Protein AF-A0A168T0L3-F1 (afdb_monomer_lite)

Foldseek 3Di:
DVVVVVVVVVVVVVVVVVVVPPDPDFAKFKFFDDPDDDGQAAADDPDYAAADADPQQFQAVQAPPPPGHGDGHHLQAQAKAEADPHCVQAQTKMWIAGPVHRVDIGIHGYRHHDPPGDHSHHMYGRNNNRVD

Sequence (132 aa):
MKSILSILLALAVTLMAVLVHADEKNSGIATMMKFESSDLTLNKRAQRGTWYSGADLKNAACYDRNGLPPYSATIHSMIGAMAMRKFENCYKCMKITNNKNKKLTVVVKIVDKCAGCKVGKAIDLTPAAFKN

pLDDT: mean 76.97, std 19.19, range [37.12, 96.5]

Secondary structure (DSSP, 8-state):
-HHHHHHHHHHHHHHHHHHT-------EEEEE--SS--------STTS-EE--GGGGSS-TTSSSTTPPP----TT--EEEE--SSSTTTT-EEEEEESS-TT-EEEEEEEEE-TTSPTTT-EEE-HHHHT-

InterPro domains:
  IPR001153 Barwin domain [PF00967] (80-130)
  IPR036908 RlpA-like domain superfamily [G3DSA:2.40.40.10] (46-132)
  IPR036908 RlpA-like domain superfamily [SSF50685] (48-131)

Radius of gyration: 21.51 Å; chains: 1; bounding box: 32×26×82 Å

Structure (mmCIF, N/CA/C/O backbone):
data_AF-A0A168T0L3-F1
#
_entry.id   AF-A0A168T0L3-F1
#
loop_
_atom_site.group_PDB
_atom_site.id
_atom_site.type_symbol
_atom_site.label_atom_id
_atom_site.label_alt_id
_atom_site.label_comp_id
_atom_site.label_asym_id
_atom_site.label_entity_id
_atom_site.label_seq_id
_atom_site.pdbx_PDB_ins_code
_atom_site.Cartn_x
_atom_site.Cartn_y
_atom_site.Cartn_z
_atom_site.occupancy
_atom_site.B_iso_or_equiv
_atom_site.auth_seq_id
_atom_site.auth_comp_id
_atom_site.auth_asym_id
_atom_site.auth_atom_id
_atom_site.pdbx_PDB_model_num
ATOM 1 N N . MET A 1 1 ? -15.612 -11.094 62.911 1.00 60.25 1 MET A N 1
ATOM 2 C CA . MET A 1 1 ? -15.363 -12.119 61.865 1.00 60.25 1 MET A CA 1
ATOM 3 C C . MET A 1 1 ? -16.213 -11.932 60.606 1.00 60.25 1 MET A C 1
ATOM 5 O O . MET A 1 1 ? -15.623 -11.821 59.544 1.00 60.25 1 MET A O 1
ATOM 9 N N . LYS A 1 2 ? -17.553 -11.827 60.685 1.00 58.31 2 LYS A N 1
ATOM 10 C CA . LYS A 1 2 ? -18.424 -11.662 59.495 1.00 58.31 2 LYS A CA 1
ATOM 11 C C . LYS A 1 2 ? -18.101 -10.422 58.638 1.00 58.31 2 LYS A C 1
ATOM 13 O O . LYS A 1 2 ? -18.065 -10.526 57.423 1.00 58.31 2 LYS A O 1
ATOM 18 N N . SER A 1 3 ? -17.782 -9.289 59.271 1.00 64.19 3 SER A N 1
ATOM 19 C CA . SER A 1 3 ? -17.468 -8.030 58.566 1.00 64.19 3 SER A CA 1
ATOM 20 C C . SER A 1 3 ? -16.169 -8.092 57.739 1.00 64.19 3 SER A C 1
ATOM 22 O O . SER A 1 3 ? -16.108 -7.570 56.632 1.00 64.19 3 SER A O 1
ATOM 24 N N . ILE A 1 4 ? -15.150 -8.811 58.226 1.00 73.06 4 ILE A N 1
ATOM 25 C CA . ILE A 1 4 ? -13.857 -8.958 57.531 1.00 73.06 4 ILE A CA 1
ATOM 26 C C . ILE A 1 4 ? -14.016 -9.825 56.274 1.00 73.06 4 ILE A C 1
ATOM 28 O O . ILE A 1 4 ? -13.445 -9.514 55.232 1.00 73.06 4 ILE A O 1
ATOM 32 N N . LEU A 1 5 ? -14.846 -10.872 56.348 1.00 73.25 5 LEU A N 1
ATOM 33 C CA . LEU A 1 5 ? -15.143 -11.738 55.207 1.00 73.25 5 LEU A CA 1
ATOM 34 C C . LEU A 1 5 ? -15.880 -10.975 54.096 1.00 73.25 5 LEU A C 1
ATOM 36 O O . LEU A 1 5 ? -15.541 -11.133 52.929 1.00 73.25 5 LEU A O 1
ATOM 40 N N . SER A 1 6 ? -16.825 -10.099 54.455 1.00 72.06 6 SER A N 1
ATOM 41 C CA . SER A 1 6 ? -17.547 -9.258 53.491 1.00 72.06 6 SER A CA 1
ATOM 42 C C . SER A 1 6 ? -16.635 -8.251 52.784 1.00 72.06 6 SER A C 1
ATOM 44 O O . SER A 1 6 ? -16.770 -8.045 51.581 1.00 72.06 6 SER A O 1
ATOM 46 N N . ILE A 1 7 ? -15.683 -7.653 53.511 1.00 75.69 7 ILE A N 1
ATOM 47 C CA . ILE A 1 7 ? -14.709 -6.706 52.944 1.00 75.69 7 ILE A CA 1
ATOM 48 C C . ILE A 1 7 ? -13.761 -7.421 51.974 1.00 75.69 7 ILE A C 1
ATOM 50 O O . ILE A 1 7 ? -13.522 -6.922 50.876 1.00 75.69 7 ILE A O 1
ATOM 54 N N . LEU A 1 8 ? -13.272 -8.611 52.336 1.00 74.50 8 LEU A N 1
ATOM 55 C CA . LEU A 1 8 ? -12.423 -9.425 51.459 1.00 74.50 8 LEU A CA 1
ATOM 56 C C . LEU A 1 8 ? -13.166 -9.876 50.195 1.00 74.50 8 LEU A C 1
ATOM 58 O O . LEU A 1 8 ? -12.590 -9.856 49.110 1.00 74.50 8 LEU A O 1
AT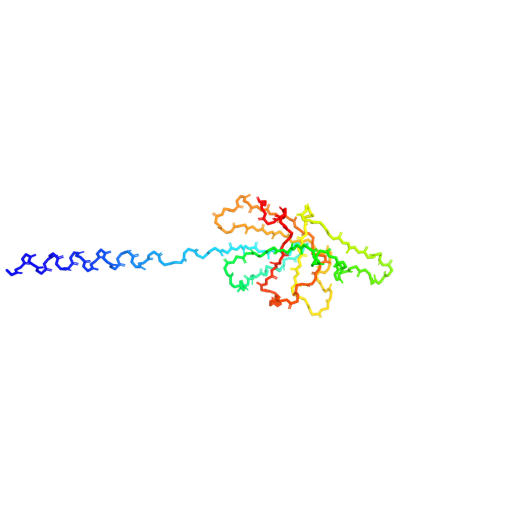OM 62 N N . LEU A 1 9 ? -14.452 -10.223 50.314 1.00 74.62 9 LEU A N 1
ATOM 63 C CA . LEU A 1 9 ? -15.282 -10.600 49.170 1.00 74.62 9 LEU A CA 1
ATOM 64 C C . LEU A 1 9 ? -15.509 -9.413 48.222 1.00 74.62 9 LEU A C 1
ATOM 66 O O . LEU A 1 9 ? -15.390 -9.565 47.009 1.00 74.62 9 LEU A O 1
ATOM 70 N N . ALA A 1 10 ? -15.777 -8.221 48.765 1.00 72.81 10 ALA A N 1
ATOM 71 C CA . ALA A 1 10 ? -15.942 -7.004 47.973 1.00 72.81 10 ALA A CA 1
ATOM 72 C C . ALA A 1 10 ? -14.649 -6.612 47.235 1.00 72.81 10 ALA A C 1
ATOM 74 O O . ALA A 1 10 ? -14.702 -6.276 46.054 1.00 72.81 10 ALA A O 1
ATOM 75 N N . LEU A 1 11 ? -13.490 -6.717 47.897 1.00 74.12 11 LEU A N 1
ATOM 76 C CA . LEU A 1 11 ? -12.171 -6.494 47.288 1.00 74.12 11 LEU A CA 1
ATOM 77 C C . LEU A 1 11 ? -11.852 -7.514 46.187 1.00 74.12 11 LEU A C 1
ATOM 79 O O . LEU A 1 11 ? -11.302 -7.147 45.153 1.00 74.12 11 LEU A O 1
ATOM 83 N N . ALA A 1 12 ? -12.222 -8.783 46.371 1.00 70.00 12 ALA A N 1
ATOM 84 C CA . ALA A 1 12 ? -12.034 -9.807 45.347 1.00 70.00 12 ALA A CA 1
ATOM 85 C C . ALA A 1 12 ? -12.913 -9.554 44.109 1.00 70.00 12 ALA A C 1
ATOM 87 O O . ALA A 1 12 ? -12.444 -9.694 42.980 1.00 70.00 12 ALA A O 1
ATOM 88 N N . VAL A 1 13 ? -14.168 -9.131 44.300 1.00 68.00 13 VAL A N 1
ATOM 89 C CA . VAL A 1 13 ? -15.093 -8.817 43.197 1.00 68.00 13 VAL A CA 1
ATOM 90 C C . VAL A 1 13 ? -14.629 -7.592 42.406 1.00 68.00 13 VAL A C 1
ATOM 92 O O . VAL A 1 13 ? -14.664 -7.617 41.175 1.00 68.00 13 VAL A O 1
ATOM 95 N N . THR A 1 14 ? -14.145 -6.538 43.071 1.00 62.12 14 THR A N 1
ATOM 96 C CA . THR A 1 14 ? -13.623 -5.352 42.373 1.00 62.12 14 THR A CA 1
ATOM 97 C C . THR A 1 14 ? -12.326 -5.653 41.626 1.00 62.12 14 THR A C 1
ATOM 99 O O . THR A 1 14 ? -12.182 -5.226 40.481 1.00 62.12 14 THR A O 1
ATOM 102 N N . LEU A 1 15 ? -11.420 -6.452 42.201 1.00 61.66 15 LEU A N 1
ATOM 103 C CA . LEU A 1 15 ? -10.185 -6.869 41.531 1.00 61.66 15 LEU A CA 1
ATOM 104 C C . LEU A 1 15 ? -10.473 -7.702 40.268 1.00 61.66 15 LEU A C 1
ATOM 106 O O . LEU A 1 15 ? -9.850 -7.490 39.229 1.00 61.66 15 LEU A O 1
ATOM 110 N N . MET A 1 16 ? -11.472 -8.590 40.324 1.00 58.12 16 MET A N 1
ATOM 111 C CA . MET A 1 16 ? -11.929 -9.359 39.161 1.00 58.12 16 MET A CA 1
ATOM 112 C C . MET A 1 16 ? -12.597 -8.466 38.104 1.00 58.12 16 MET A C 1
ATOM 114 O O . MET A 1 16 ? -12.343 -8.646 36.917 1.00 58.12 16 MET A O 1
ATOM 118 N N . ALA A 1 17 ? -13.386 -7.461 38.497 1.00 57.28 17 ALA A N 1
ATOM 119 C CA . ALA A 1 17 ? -14.012 -6.527 37.553 1.00 57.28 17 ALA A CA 1
ATOM 120 C C . ALA A 1 17 ? -12.989 -5.657 36.790 1.00 57.28 17 ALA A C 1
ATOM 122 O O . ALA A 1 17 ? -13.197 -5.332 35.618 1.00 57.28 17 ALA A O 1
ATOM 123 N N . VAL A 1 18 ? -11.854 -5.315 37.413 1.00 55.12 18 VAL A N 1
ATOM 124 C CA . VAL A 1 18 ? -10.761 -4.587 36.743 1.00 55.12 18 VAL A CA 1
ATOM 125 C C . VAL A 1 18 ? -10.046 -5.474 35.713 1.00 55.12 18 VAL A C 1
ATOM 127 O O . VAL A 1 18 ? -9.678 -4.987 34.645 1.00 55.12 18 VAL A O 1
ATOM 130 N N . LEU A 1 19 ? -9.924 -6.783 35.963 1.00 51.59 19 LEU A N 1
ATOM 131 C CA . LEU A 1 19 ? -9.282 -7.730 35.037 1.00 51.59 19 LEU A CA 1
ATOM 132 C C . LEU A 1 19 ? -10.127 -8.068 33.793 1.00 51.59 19 LEU A C 1
ATOM 134 O O . LEU A 1 19 ? -9.568 -8.498 32.786 1.00 51.59 19 LEU A O 1
ATOM 138 N N . VAL A 1 20 ? -11.449 -7.853 33.821 1.00 50.56 20 VAL A N 1
ATOM 139 C CA . VAL A 1 20 ? -12.345 -8.141 32.677 1.00 50.56 20 VAL A CA 1
ATOM 140 C C . VAL A 1 20 ? -12.288 -7.062 31.580 1.00 50.56 20 VAL A C 1
ATOM 142 O O . VAL A 1 20 ? -12.779 -7.286 30.477 1.00 50.56 20 VAL A O 1
ATOM 145 N N . HIS A 1 21 ? -11.593 -5.938 31.781 1.00 47.09 21 HIS A N 1
ATOM 146 C CA . HIS A 1 21 ? -11.359 -4.943 30.718 1.00 47.09 21 HIS A CA 1
ATOM 147 C C . HIS A 1 21 ? -10.215 -5.344 29.763 1.00 47.09 21 HIS A C 1
ATOM 149 O O . HIS A 1 21 ? -9.403 -4.521 29.335 1.00 47.09 21 HIS A O 1
ATOM 155 N N . ALA A 1 22 ? -10.139 -6.633 29.430 1.00 46.91 22 ALA A N 1
ATOM 156 C CA . ALA A 1 22 ? -9.135 -7.201 28.551 1.00 46.91 22 ALA A CA 1
ATOM 157 C C . ALA A 1 22 ? -9.527 -7.061 27.068 1.00 46.91 22 ALA A C 1
ATOM 159 O O . ALA A 1 22 ? -10.519 -7.613 26.600 1.00 46.91 22 ALA A O 1
ATOM 160 N N . ASP A 1 23 ? -8.649 -6.369 26.342 1.00 46.81 23 ASP A N 1
ATOM 161 C CA . ASP A 1 23 ? -8.440 -6.397 24.890 1.00 46.81 23 ASP A CA 1
ATOM 162 C C . ASP A 1 23 ? -9.612 -5.931 24.011 1.00 46.81 23 ASP A C 1
ATOM 164 O O . ASP A 1 23 ? -10.252 -6.686 23.274 1.00 46.81 23 ASP A O 1
ATOM 168 N N . GLU A 1 24 ? -9.815 -4.615 23.993 1.00 43.44 24 GLU A N 1
ATOM 169 C CA . GLU A 1 24 ? -10.531 -3.949 22.910 1.00 43.44 24 GLU A CA 1
ATOM 170 C C . GLU A 1 24 ? -9.723 -4.117 21.600 1.00 43.44 24 GLU A C 1
ATOM 172 O O . GLU A 1 24 ? -8.835 -3.325 21.264 1.00 43.44 24 GLU A O 1
ATOM 177 N N . LYS A 1 25 ? -9.988 -5.208 20.868 1.00 45.84 25 LYS A N 1
ATOM 178 C CA . LYS A 1 25 ? -9.284 -5.593 19.635 1.00 45.84 25 LYS A CA 1
ATOM 179 C C . LYS A 1 25 ? -9.361 -4.496 18.569 1.00 45.84 25 LYS A C 1
ATOM 181 O O . LYS A 1 25 ? -10.249 -4.487 17.716 1.00 45.84 25 LYS A O 1
ATOM 186 N N . ASN A 1 26 ? -8.345 -3.632 18.551 1.00 45.66 26 ASN A N 1
ATOM 187 C CA . ASN A 1 26 ? -8.036 -2.698 17.468 1.00 45.66 26 ASN A CA 1
ATOM 188 C C . ASN A 1 26 ? -7.879 -3.478 16.151 1.00 45.66 26 ASN A C 1
ATOM 190 O O . ASN A 1 26 ? -6.816 -4.041 15.871 1.00 45.66 26 ASN A O 1
ATOM 194 N N . SER A 1 27 ? -8.949 -3.561 15.368 1.00 47.78 27 SER A N 1
ATOM 195 C CA . SER A 1 27 ? -9.016 -4.266 14.087 1.00 47.78 27 SER A CA 1
ATOM 196 C C . SER A 1 27 ? -9.690 -3.362 13.045 1.00 47.78 27 SER A C 1
ATOM 198 O O . SER A 1 27 ? -10.273 -2.339 13.393 1.00 47.78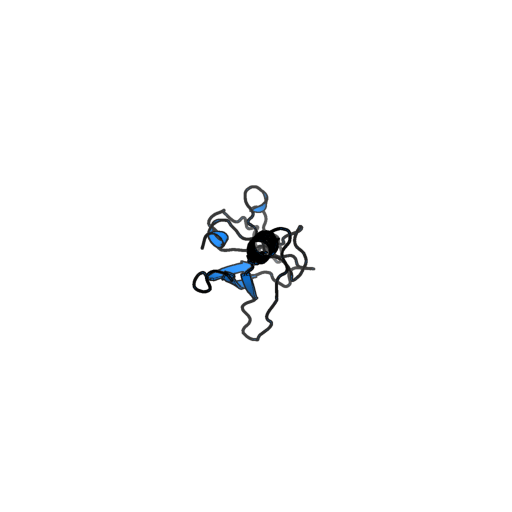 27 SER A O 1
ATOM 200 N N . GLY A 1 28 ? -9.578 -3.690 11.761 1.00 53.53 28 GLY A N 1
ATOM 201 C CA . GLY A 1 28 ? -10.305 -3.032 10.669 1.00 53.53 28 GLY A CA 1
ATOM 202 C C . GLY A 1 28 ? -10.867 -4.091 9.725 1.00 53.53 28 GLY A C 1
ATOM 203 O O . GLY A 1 28 ? -10.312 -5.189 9.655 1.00 53.53 28 GLY A O 1
ATOM 204 N N . ILE A 1 29 ? -11.966 -3.798 9.031 1.00 61.88 29 ILE A N 1
ATOM 205 C CA . ILE A 1 29 ? -12.456 -4.637 7.927 1.00 61.88 29 ILE A CA 1
ATOM 206 C C . ILE A 1 29 ? -11.874 -4.069 6.643 1.00 61.88 29 ILE A C 1
ATOM 208 O O . ILE A 1 29 ? -11.952 -2.866 6.405 1.00 61.88 29 ILE A O 1
ATOM 212 N N . ALA A 1 30 ? -11.284 -4.933 5.828 1.00 47.91 30 ALA A N 1
ATOM 213 C CA . ALA A 1 30 ? -10.681 -4.552 4.568 1.00 47.91 30 ALA A CA 1
ATOM 214 C C . ALA A 1 30 ? -11.283 -5.427 3.468 1.00 47.91 30 ALA A C 1
ATOM 216 O O . ALA A 1 30 ? -10.959 -6.606 3.341 1.00 47.91 30 ALA A O 1
ATOM 217 N N . THR A 1 31 ? -12.193 -4.846 2.696 1.00 61.41 31 THR A N 1
ATOM 218 C CA . THR A 1 31 ? -12.915 -5.551 1.639 1.00 61.41 31 THR A CA 1
ATOM 219 C C . THR A 1 31 ? -12.347 -5.109 0.301 1.00 61.41 31 THR A C 1
ATOM 221 O O . THR A 1 31 ? -12.336 -3.919 -0.026 1.00 61.41 31 THR A O 1
ATOM 224 N N . MET A 1 32 ? -11.855 -6.069 -0.486 1.00 55.78 32 MET A N 1
ATOM 225 C CA . MET A 1 32 ? -11.522 -5.811 -1.887 1.00 55.78 32 MET A CA 1
ATOM 226 C C . MET A 1 32 ? -12.783 -5.309 -2.582 1.00 55.78 32 MET A C 1
ATOM 228 O O . MET A 1 32 ? -13.804 -5.994 -2.552 1.00 55.78 32 MET A O 1
ATOM 232 N N . MET A 1 33 ? -12.724 -4.133 -3.203 1.00 37.75 33 MET A N 1
ATOM 233 C CA . MET A 1 33 ? -13.831 -3.650 -4.015 1.00 37.75 33 MET A CA 1
ATOM 234 C C . MET A 1 33 ? -13.916 -4.550 -5.245 1.00 37.75 33 MET A C 1
ATOM 236 O O . MET A 1 33 ? -13.113 -4.454 -6.172 1.00 37.75 33 MET A O 1
ATOM 240 N N . LYS A 1 34 ? -14.859 -5.485 -5.210 1.00 49.41 34 LYS A N 1
ATOM 241 C CA . LYS A 1 34 ? -15.300 -6.250 -6.366 1.00 49.41 34 LYS A CA 1
ATOM 242 C C . LYS A 1 34 ? -16.711 -5.789 -6.722 1.00 49.41 34 LYS A C 1
ATOM 244 O O . LYS A 1 34 ? -17.505 -5.509 -5.830 1.00 49.41 34 LYS A O 1
ATOM 249 N N . PHE A 1 35 ? -17.020 -5.800 -8.015 1.00 44.91 35 PHE A N 1
ATOM 250 C CA . PHE A 1 35 ? -18.401 -5.785 -8.500 1.00 44.91 35 PHE A CA 1
ATOM 251 C C . PHE A 1 35 ? -19.177 -7.058 -8.101 1.00 44.91 35 PHE A C 1
ATOM 253 O O . PHE A 1 35 ? -20.396 -7.033 -8.159 1.00 44.91 35 PHE A O 1
ATOM 260 N N . GLU A 1 36 ? -18.509 -8.116 -7.608 1.00 39.72 36 GLU A N 1
ATOM 261 C CA . GLU A 1 36 ? -19.144 -9.257 -6.931 1.00 39.72 36 GLU A CA 1
ATOM 262 C C . GLU A 1 36 ? -18.352 -9.749 -5.706 1.00 39.72 36 GLU A C 1
ATOM 264 O O . GLU A 1 36 ? -17.155 -10.021 -5.759 1.00 39.72 36 GLU A O 1
ATOM 269 N N . SER A 1 37 ? -19.053 -9.831 -4.582 1.00 45.75 37 SER A N 1
ATOM 270 C CA . SER A 1 37 ? -18.630 -10.083 -3.202 1.00 45.75 37 SER A CA 1
ATOM 271 C C . SER A 1 37 ? -17.571 -11.176 -2.977 1.00 45.75 37 SER A C 1
ATOM 273 O O . SER A 1 37 ? -17.743 -12.356 -3.267 1.00 45.75 37 SER A O 1
ATOM 275 N N . SER A 1 38 ? -16.482 -10.802 -2.304 1.00 43.03 38 SER A N 1
ATOM 276 C CA . SER A 1 38 ? -15.750 -11.734 -1.439 1.00 43.03 38 SER A CA 1
ATOM 277 C C . SER A 1 38 ? -15.113 -10.946 -0.299 1.00 43.03 38 SER A C 1
ATOM 279 O O . SER A 1 38 ? -14.062 -10.325 -0.488 1.00 43.03 38 SER A O 1
ATOM 281 N N . ASP A 1 39 ? -15.776 -10.939 0.856 1.00 46.22 39 ASP A N 1
ATOM 282 C CA . ASP A 1 39 ? -15.272 -10.322 2.081 1.00 46.22 39 ASP A CA 1
ATOM 283 C C . ASP A 1 39 ? -14.049 -11.094 2.588 1.00 46.22 39 ASP A C 1
ATOM 285 O O . ASP A 1 39 ? -14.119 -12.276 2.925 1.00 46.22 39 ASP A O 1
ATOM 289 N N . LEU A 1 40 ? -12.894 -10.428 2.621 1.00 48.97 40 LEU A N 1
ATOM 290 C CA . LEU A 1 40 ? -11.662 -10.979 3.176 1.00 48.97 40 LEU A CA 1
ATOM 291 C C . LEU A 1 40 ? -11.485 -10.463 4.605 1.00 48.97 40 LEU A C 1
ATOM 293 O O . LEU A 1 40 ? -11.279 -9.276 4.834 1.00 48.97 40 LEU A O 1
ATOM 297 N N . THR A 1 41 ? -11.518 -11.360 5.590 1.00 43.38 41 THR A N 1
ATOM 298 C CA . THR A 1 41 ? -11.168 -11.017 6.975 1.00 43.38 41 THR A CA 1
ATOM 299 C C . THR A 1 41 ? -9.649 -11.091 7.169 1.00 43.38 41 THR A C 1
ATOM 301 O O . THR A 1 41 ? -9.056 -12.179 7.210 1.00 43.38 41 THR A O 1
ATOM 304 N N . LEU A 1 42 ? -9.013 -9.922 7.291 1.00 43.81 42 LEU A N 1
ATOM 305 C CA . LEU A 1 42 ? -7.569 -9.780 7.476 1.00 43.81 42 LEU A CA 1
ATOM 306 C C . LEU A 1 42 ? -7.153 -10.038 8.951 1.00 43.81 42 LEU A C 1
ATOM 308 O O . LEU A 1 42 ? -7.644 -9.371 9.858 1.00 43.81 42 LEU A O 1
ATOM 312 N N . ASN A 1 43 ? -6.227 -10.983 9.205 1.00 37.12 43 ASN A N 1
ATOM 313 C CA . ASN A 1 43 ? -5.598 -11.202 10.523 1.00 37.12 43 ASN A CA 1
ATOM 314 C C . ASN A 1 43 ? -4.223 -10.508 10.647 1.00 37.12 43 ASN A C 1
ATOM 316 O O . ASN A 1 43 ? -3.218 -10.937 10.082 1.00 37.12 43 ASN A O 1
ATOM 320 N N . LYS A 1 44 ? -4.188 -9.502 11.512 1.00 40.50 44 LYS A N 1
ATOM 321 C CA . LYS A 1 44 ? -3.042 -8.808 12.122 1.00 40.50 44 LYS A CA 1
ATOM 322 C C . LYS A 1 44 ? -1.729 -9.623 12.263 1.00 40.50 44 LYS A C 1
ATOM 324 O O . LYS A 1 44 ? -1.702 -10.643 12.951 1.00 40.50 44 LYS A O 1
ATOM 329 N N . ARG A 1 45 ? -0.604 -9.085 11.761 1.00 38.53 45 ARG A N 1
ATOM 330 C CA . ARG A 1 45 ? 0.711 -9.215 12.430 1.00 38.53 45 ARG A CA 1
ATOM 331 C C . ARG A 1 45 ? 0.813 -8.046 13.419 1.00 38.53 45 ARG A C 1
ATOM 333 O O . ARG A 1 45 ? 0.636 -6.909 13.014 1.00 38.53 45 ARG A O 1
ATOM 340 N N . ALA A 1 46 ? 1.001 -8.341 14.705 1.00 40.69 46 ALA A N 1
ATOM 341 C CA . ALA A 1 46 ? 1.302 -7.379 15.776 1.00 40.69 46 ALA A CA 1
ATOM 342 C C . ALA A 1 46 ? 0.553 -6.021 15.757 1.00 40.69 46 ALA A C 1
ATOM 344 O O . ALA A 1 46 ? 1.124 -4.982 15.461 1.00 40.69 46 ALA A O 1
ATOM 345 N N . GLN A 1 47 ? -0.704 -5.972 16.202 1.00 44.12 47 GLN A N 1
ATOM 346 C CA . GLN A 1 47 ? -1.242 -4.723 16.773 1.00 44.12 47 GLN A CA 1
ATOM 347 C C . GLN A 1 47 ? -2.205 -3.860 15.922 1.00 44.12 47 GLN A C 1
ATOM 349 O O . GLN A 1 47 ? -3.206 -3.381 16.453 1.00 44.12 47 GLN A O 1
ATOM 354 N N . ARG A 1 48 ? -1.939 -3.601 14.633 1.00 49.72 48 ARG A N 1
ATOM 355 C CA . ARG A 1 48 ? -2.609 -2.517 13.865 1.00 49.72 48 ARG A CA 1
ATOM 356 C C . ARG A 1 48 ? -2.542 -2.785 12.348 1.00 49.72 48 ARG A C 1
ATOM 358 O O . ARG A 1 48 ? -1.789 -3.658 11.932 1.00 49.72 48 ARG A O 1
ATOM 365 N N . GLY A 1 49 ? -3.298 -2.045 11.525 1.00 59.50 49 GLY A N 1
ATOM 366 C CA . GLY A 1 49 ? -2.841 -1.813 10.147 1.00 59.50 49 GLY A CA 1
ATOM 367 C C . GLY A 1 49 ? -1.461 -1.155 10.219 1.00 59.50 49 GLY A C 1
ATOM 368 O O . GLY A 1 49 ? -1.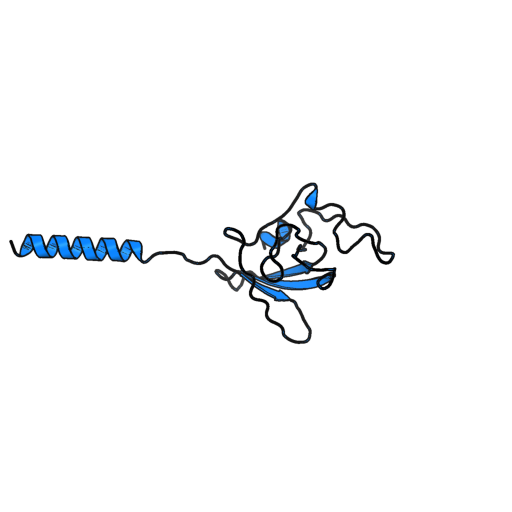217 -0.366 11.136 1.00 59.50 49 GLY A O 1
ATOM 369 N N . THR A 1 50 ? -0.542 -1.543 9.350 1.00 77.56 50 THR A N 1
ATOM 370 C CA . THR A 1 50 ? 0.806 -0.970 9.334 1.00 77.56 50 THR A CA 1
ATOM 371 C C . THR A 1 50 ? 0.913 0.060 8.220 1.00 77.56 50 THR A C 1
ATOM 373 O O . THR A 1 50 ? -0.006 0.204 7.404 1.00 77.56 50 THR A O 1
ATOM 376 N N . TRP A 1 51 ? 2.002 0.821 8.238 1.00 84.56 51 TRP A N 1
ATOM 377 C CA . TRP A 1 51 ? 2.363 1.674 7.123 1.00 84.56 51 TRP A CA 1
ATOM 378 C C . TRP A 1 51 ? 3.837 1.509 6.757 1.00 84.56 51 TRP A C 1
ATOM 380 O O . TRP A 1 51 ? 4.647 1.161 7.617 1.00 84.56 51 TRP A O 1
ATOM 390 N N . TYR A 1 52 ? 4.176 1.826 5.508 1.00 85.00 52 TYR A N 1
ATOM 391 C CA . TYR A 1 52 ? 5.534 1.740 4.964 1.00 85.00 52 TYR A CA 1
ATOM 392 C C . TYR A 1 52 ? 5.991 3.075 4.356 1.00 85.00 52 TYR A C 1
ATOM 394 O O . TYR A 1 52 ? 5.177 3.921 3.969 1.00 85.00 52 TYR A O 1
ATOM 402 N N . SER A 1 53 ? 7.304 3.319 4.328 1.00 88.62 53 SER A N 1
ATOM 403 C CA . SER A 1 53 ? 7.897 4.574 3.849 1.00 88.62 53 SER A CA 1
ATOM 404 C C . SER A 1 53 ? 9.333 4.381 3.343 1.00 88.62 53 SER A C 1
ATOM 406 O O . SER A 1 53 ? 9.839 3.265 3.267 1.00 88.62 53 SER A O 1
ATOM 408 N N . GLY A 1 54 ? 10.007 5.476 2.980 1.00 90.38 54 GLY A N 1
ATOM 409 C CA . GLY A 1 54 ? 11.424 5.437 2.623 1.00 90.38 54 GLY A CA 1
ATOM 410 C C . GLY A 1 54 ? 11.691 4.624 1.356 1.00 90.38 54 GLY A C 1
ATOM 411 O O . GLY A 1 54 ? 11.045 4.844 0.330 1.00 90.38 54 GLY A O 1
ATOM 412 N N . ALA A 1 55 ? 12.665 3.714 1.427 1.00 90.75 55 ALA A N 1
ATOM 413 C CA . ALA A 1 55 ? 13.065 2.871 0.301 1.00 90.75 55 ALA A CA 1
ATOM 414 C C . ALA A 1 55 ? 11.950 1.913 -0.148 1.00 90.75 55 ALA A C 1
ATOM 416 O O . ALA A 1 55 ? 11.836 1.652 -1.343 1.00 90.75 55 ALA A O 1
ATOM 417 N N . ASP A 1 56 ? 11.073 1.493 0.768 1.00 89.12 56 ASP A N 1
ATOM 418 C CA . ASP A 1 56 ? 9.949 0.595 0.469 1.00 89.12 56 ASP A CA 1
ATOM 419 C C . ASP A 1 56 ? 8.886 1.260 -0.424 1.00 89.12 56 ASP A C 1
ATOM 421 O O . ASP A 1 56 ? 8.007 0.598 -0.962 1.00 89.12 56 ASP A O 1
ATOM 425 N N . LEU A 1 57 ? 8.950 2.583 -0.618 1.00 91.56 57 LEU A N 1
ATOM 426 C CA . LEU A 1 57 ? 8.087 3.291 -1.568 1.00 91.56 57 LEU A CA 1
ATOM 427 C C . LEU A 1 57 ? 8.583 3.191 -3.016 1.00 91.56 57 LEU A C 1
ATOM 429 O O . LEU A 1 57 ? 7.895 3.658 -3.925 1.00 91.56 57 LEU A O 1
ATOM 433 N N . LYS A 1 58 ? 9.786 2.663 -3.252 1.00 94.88 58 LYS A N 1
ATOM 434 C CA . LYS A 1 58 ? 10.394 2.590 -4.582 1.00 94.88 58 LYS A CA 1
ATOM 435 C C . LYS A 1 58 ? 10.038 1.279 -5.275 1.00 94.88 58 LYS A C 1
ATOM 437 O O . LYS A 1 58 ? 9.934 0.244 -4.634 1.00 94.88 58 LYS A O 1
ATOM 442 N N . ASN A 1 59 ? 9.919 1.334 -6.601 1.00 94.25 59 ASN A N 1
ATOM 443 C CA . ASN A 1 59 ? 9.765 0.162 -7.473 1.00 94.25 59 ASN A CA 1
ATOM 444 C C . ASN A 1 59 ? 8.606 -0.759 -7.065 1.00 94.25 59 ASN A C 1
ATOM 446 O O . ASN A 1 59 ? 8.782 -1.960 -6.866 1.00 94.25 59 ASN A O 1
ATOM 450 N N . ALA A 1 60 ? 7.412 -0.178 -6.950 1.00 95.75 60 ALA A N 1
ATOM 451 C CA . ALA A 1 60 ? 6.220 -0.890 -6.520 1.00 95.75 60 ALA A CA 1
ATOM 452 C C . ALA A 1 60 ? 5.986 -2.148 -7.374 1.00 95.75 60 ALA A C 1
ATOM 454 O O . ALA A 1 60 ? 5.924 -2.077 -8.604 1.00 95.75 60 ALA A O 1
ATOM 455 N N . ALA A 1 61 ? 5.811 -3.296 -6.721 1.00 95.69 61 ALA A N 1
ATOM 456 C CA . ALA A 1 61 ? 5.883 -4.607 -7.355 1.00 95.69 61 ALA A CA 1
ATOM 457 C C . ALA A 1 61 ? 4.835 -4.852 -8.446 1.00 95.69 61 ALA A C 1
ATOM 459 O O . ALA A 1 61 ? 5.020 -5.758 -9.250 1.00 95.69 61 ALA A O 1
ATOM 460 N N . CYS A 1 62 ? 3.734 -4.098 -8.498 1.00 96.06 62 CYS A N 1
ATOM 461 C CA . CYS A 1 62 ? 2.780 -4.232 -9.597 1.00 96.06 62 CYS A CA 1
ATOM 462 C C . CYS A 1 62 ? 3.296 -3.620 -10.906 1.00 96.06 62 CYS A C 1
ATOM 464 O O . CYS A 1 62 ? 2.886 -4.068 -11.969 1.00 96.06 62 CYS A O 1
ATOM 466 N N . TYR A 1 63 ? 4.189 -2.633 -10.846 1.00 96.25 63 TYR A N 1
ATOM 467 C CA . TYR A 1 63 ? 4.747 -1.924 -11.999 1.00 96.25 63 TYR A CA 1
ATOM 468 C C . TYR A 1 63 ? 6.053 -2.569 -12.494 1.00 96.25 63 TYR A C 1
ATOM 470 O O . TYR A 1 63 ? 6.417 -3.659 -12.038 1.00 96.25 63 TYR A O 1
ATOM 478 N N . ASP A 1 64 ? 6.705 -1.916 -13.465 1.00 94.62 64 ASP A N 1
ATOM 479 C CA . ASP A 1 64 ? 7.955 -2.361 -14.105 1.00 94.62 64 ASP A CA 1
ATOM 480 C C . ASP A 1 64 ? 7.861 -3.772 -14.715 1.00 94.62 64 ASP A C 1
ATOM 482 O O . ASP A 1 64 ? 8.719 -4.641 -14.567 1.00 94.62 64 ASP A O 1
ATOM 486 N N . ARG A 1 65 ? 6.711 -4.040 -15.335 1.00 90.69 65 ARG A N 1
ATOM 487 C CA . ARG A 1 65 ? 6.351 -5.314 -15.966 1.00 90.69 65 ARG A CA 1
ATOM 488 C C . ARG A 1 65 ? 5.230 -5.088 -16.965 1.00 90.69 65 ARG A C 1
ATOM 490 O O . ARG A 1 65 ? 4.480 -4.123 -16.843 1.00 90.69 65 ARG A O 1
ATOM 497 N N . ASN A 1 66 ? 5.071 -6.000 -17.923 1.00 89.69 66 ASN A N 1
ATOM 498 C CA . ASN A 1 66 ? 4.009 -5.935 -18.938 1.00 89.69 66 ASN A CA 1
ATOM 499 C C . ASN A 1 66 ? 3.976 -4.589 -19.697 1.00 89.69 66 ASN A C 1
ATOM 501 O O . ASN A 1 66 ? 2.903 -4.076 -20.002 1.00 89.69 66 ASN A O 1
ATOM 505 N N . GLY A 1 67 ? 5.148 -3.991 -19.946 1.00 91.19 67 GLY A N 1
ATOM 506 C CA . GLY A 1 67 ? 5.274 -2.694 -20.621 1.00 91.19 67 GLY A CA 1
ATOM 507 C C . GLY A 1 67 ? 4.893 -1.475 -19.772 1.00 91.19 67 GLY A C 1
ATOM 508 O O . GLY A 1 67 ? 4.871 -0.363 -20.292 1.00 91.19 67 GLY A O 1
ATOM 509 N N . LEU A 1 68 ? 4.592 -1.652 -18.482 1.00 92.44 68 LEU A N 1
ATOM 510 C CA . LEU A 1 68 ? 4.313 -0.537 -17.582 1.00 92.44 68 LEU A CA 1
ATOM 511 C C . LEU A 1 68 ? 5.615 0.077 -17.063 1.00 92.44 68 LEU A C 1
ATOM 513 O O . LEU A 1 68 ? 6.498 -0.675 -16.644 1.00 92.44 68 LEU A O 1
ATOM 517 N N . PRO A 1 69 ? 5.722 1.418 -17.019 1.00 95.50 69 PRO A N 1
ATOM 518 C CA . PRO A 1 69 ? 6.898 2.076 -16.472 1.00 95.50 69 PRO A CA 1
ATOM 519 C C . PRO A 1 69 ? 7.040 1.779 -14.971 1.00 95.50 69 PRO A C 1
ATOM 521 O O . PRO A 1 69 ? 6.035 1.501 -14.301 1.00 95.50 69 PRO A O 1
ATOM 524 N N . PRO A 1 70 ? 8.260 1.864 -14.413 1.00 96.31 70 PRO A N 1
ATOM 525 C CA . PRO A 1 70 ? 8.460 1.762 -12.977 1.00 96.31 70 PRO A CA 1
ATOM 526 C C . PRO A 1 70 ? 7.685 2.861 -12.248 1.00 96.31 70 PRO A C 1
ATOM 528 O O . PRO A 1 70 ? 7.589 4.003 -12.701 1.00 96.31 70 PRO A O 1
ATOM 531 N N . TYR A 1 71 ? 7.137 2.512 -11.088 1.00 96.00 71 TYR A N 1
ATOM 532 C CA . TYR A 1 71 ? 6.384 3.431 -10.246 1.00 96.00 71 TYR A CA 1
ATOM 533 C C . TYR A 1 71 ? 6.977 3.457 -8.845 1.00 96.00 71 TYR A C 1
ATOM 535 O O . TYR A 1 71 ? 7.252 2.416 -8.247 1.00 96.00 71 TYR A O 1
ATOM 543 N N . SER A 1 72 ? 7.148 4.665 -8.319 1.00 96.50 72 SER A N 1
ATOM 544 C CA . SER A 1 72 ? 7.512 4.902 -6.929 1.00 96.50 72 SER A CA 1
ATOM 545 C C . SER A 1 72 ? 6.419 5.719 -6.264 1.00 96.50 72 SER A C 1
ATOM 547 O O . SER A 1 72 ? 6.047 6.789 -6.747 1.00 96.50 72 SER A O 1
ATOM 549 N N . ALA A 1 73 ? 5.919 5.214 -5.148 1.00 94.81 73 ALA A N 1
ATOM 550 C CA . ALA A 1 73 ? 4.949 5.906 -4.332 1.00 94.81 73 ALA A CA 1
ATOM 551 C C . ALA A 1 73 ? 5.596 7.032 -3.513 1.00 94.81 73 ALA A C 1
ATOM 553 O O . ALA A 1 73 ? 6.817 7.181 -3.421 1.00 94.81 73 ALA A O 1
ATOM 554 N N . THR A 1 74 ? 4.743 7.818 -2.870 1.00 95.06 74 THR A N 1
ATOM 555 C CA . THR A 1 74 ? 5.130 8.811 -1.866 1.00 95.06 74 THR A CA 1
ATOM 556 C C . THR A 1 74 ? 4.37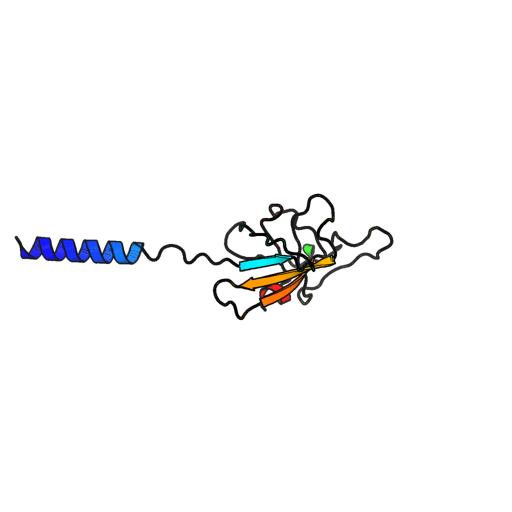9 8.543 -0.570 1.00 95.06 74 THR A C 1
ATOM 558 O O . THR A 1 74 ? 3.342 7.877 -0.564 1.00 95.06 74 THR A O 1
ATOM 561 N N . ILE A 1 75 ? 4.837 9.138 0.534 1.00 91.69 75 ILE A N 1
ATOM 562 C CA . ILE A 1 75 ? 4.119 9.064 1.815 1.00 91.69 75 ILE A CA 1
ATOM 563 C C . ILE A 1 75 ? 2.693 9.646 1.749 1.00 91.69 75 ILE A C 1
ATOM 565 O O . ILE A 1 75 ? 1.865 9.339 2.607 1.00 91.69 75 ILE A O 1
ATOM 569 N N . HIS A 1 76 ? 2.414 10.465 0.729 1.00 94.38 76 HIS A N 1
ATOM 570 C CA . HIS A 1 76 ? 1.128 11.112 0.467 1.00 94.38 76 HIS A CA 1
ATOM 571 C C . HIS A 1 76 ? 0.227 10.327 -0.495 1.00 94.38 76 HIS A C 1
ATOM 573 O O . HIS A 1 76 ? -0.907 10.726 -0.736 1.00 94.38 76 HIS A O 1
ATOM 579 N N . SER A 1 77 ? 0.717 9.224 -1.065 1.00 92.94 77 SER A N 1
ATOM 580 C CA . SER A 1 77 ? -0.085 8.384 -1.957 1.00 92.94 77 SER A CA 1
ATOM 581 C C . SER A 1 77 ? -1.222 7.708 -1.178 1.00 92.94 77 SER A C 1
ATOM 583 O O . SER A 1 77 ? -1.086 7.476 0.020 1.00 92.94 77 SER A O 1
ATOM 585 N N . MET A 1 78 ? -2.332 7.371 -1.840 1.00 94.69 78 MET A N 1
ATOM 586 C CA . MET A 1 78 ? -3.478 6.658 -1.242 1.00 94.69 78 MET A CA 1
ATOM 587 C C . MET A 1 78 ? -3.504 5.196 -1.711 1.00 94.69 78 MET A C 1
ATOM 589 O O . MET A 1 78 ? -4.368 4.775 -2.483 1.00 94.69 78 MET A O 1
ATOM 593 N N . ILE A 1 79 ? -2.492 4.428 -1.305 1.00 96.25 79 ILE A N 1
ATOM 594 C CA . ILE A 1 79 ? -2.224 3.080 -1.821 1.00 96.25 79 ILE A CA 1
ATOM 595 C C . ILE A 1 79 ? -1.975 2.079 -0.688 1.00 96.25 79 ILE A C 1
ATOM 597 O O . ILE A 1 79 ? -1.784 2.459 0.469 1.00 96.25 79 ILE A O 1
ATOM 601 N N . GLY A 1 80 ? -1.952 0.795 -1.038 1.00 94.94 80 GLY A N 1
ATOM 602 C CA . GLY A 1 80 ? -1.548 -0.267 -0.127 1.00 94.94 80 GLY A CA 1
ATOM 603 C C . GLY A 1 80 ? -0.688 -1.345 -0.779 1.00 94.94 80 GLY A C 1
ATOM 604 O O . GLY A 1 80 ? -0.685 -1.527 -2.002 1.00 94.94 80 GLY A O 1
ATOM 605 N N . ALA A 1 81 ? -0.001 -2.093 0.077 1.00 95.06 81 ALA A N 1
ATOM 606 C CA . ALA A 1 81 ? 0.768 -3.276 -0.245 1.00 95.06 81 ALA A CA 1
ATOM 607 C C . ALA A 1 81 ? 0.153 -4.501 0.440 1.00 95.06 81 ALA A C 1
ATOM 609 O O . ALA A 1 81 ? -0.175 -4.480 1.627 1.00 95.06 81 ALA A O 1
ATOM 610 N N . MET A 1 82 ? 0.002 -5.602 -0.293 1.00 91.69 82 MET A N 1
ATOM 611 C CA . MET A 1 82 ? -0.578 -6.836 0.247 1.00 91.69 82 MET A CA 1
ATOM 612 C C . MET A 1 82 ? 0.307 -8.038 -0.026 1.00 91.69 82 MET A C 1
ATOM 614 O O . MET A 1 82 ? 0.968 -8.120 -1.059 1.00 91.69 82 MET A O 1
ATOM 618 N N . ALA A 1 83 ? 0.269 -9.021 0.871 1.00 89.62 83 ALA A N 1
ATOM 619 C CA . ALA A 1 83 ? 0.812 -10.329 0.543 1.00 89.62 83 ALA A CA 1
ATOM 620 C C . ALA A 1 83 ? -0.055 -11.006 -0.524 1.00 89.62 83 ALA A C 1
ATOM 622 O O . ALA A 1 83 ? -1.265 -11.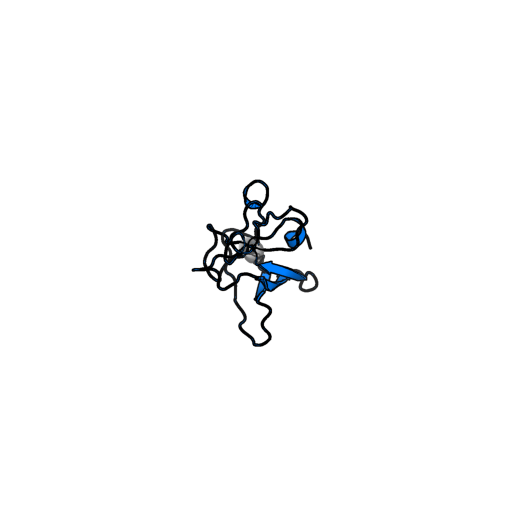175 -0.356 1.00 89.62 83 ALA A O 1
ATOM 623 N N . MET A 1 84 ? 0.597 -11.418 -1.604 1.00 89.19 84 MET A N 1
ATOM 624 C CA . MET A 1 84 ? -0.003 -12.075 -2.761 1.00 89.19 84 MET A CA 1
ATOM 625 C C . MET A 1 84 ? 0.971 -13.112 -3.332 1.00 89.19 84 MET A C 1
ATOM 627 O O . MET A 1 84 ? 2.191 -12.982 -3.173 1.00 89.19 84 MET A O 1
ATOM 631 N N . ARG A 1 85 ? 0.444 -14.173 -3.952 1.00 87.94 85 ARG A N 1
ATOM 632 C CA . ARG A 1 85 ? 1.269 -15.263 -4.502 1.00 87.94 85 ARG A CA 1
ATOM 633 C C . ARG A 1 85 ? 1.961 -14.828 -5.787 1.00 87.94 85 ARG A C 1
ATOM 635 O O . ARG A 1 85 ? 3.151 -15.084 -5.950 1.00 87.94 85 ARG A O 1
ATOM 642 N N . LYS A 1 86 ? 1.225 -14.153 -6.664 1.00 88.81 86 LYS A N 1
ATOM 643 C CA . LYS A 1 86 ? 1.726 -13.568 -7.906 1.00 88.81 86 LYS A CA 1
ATOM 644 C C . LYS A 1 86 ? 1.462 -12.063 -7.858 1.00 88.81 86 LYS A C 1
ATOM 646 O O . LYS A 1 86 ? 2.086 -11.374 -7.059 1.00 88.81 86 LYS A O 1
ATOM 651 N N . PHE A 1 87 ? 0.529 -11.595 -8.681 1.00 91.50 87 PHE A N 1
ATOM 652 C CA . PHE A 1 87 ? 0.114 -10.199 -8.831 1.00 91.50 87 PHE A CA 1
ATOM 653 C C . PHE A 1 87 ? -1.418 -10.094 -8.841 1.00 91.50 87 PHE A C 1
ATOM 655 O O . PHE A 1 87 ? -1.990 -9.155 -9.381 1.00 91.50 87 PHE A O 1
ATOM 662 N N . GLU A 1 88 ? -2.111 -11.083 -8.260 1.00 91.75 88 GLU A N 1
ATOM 663 C CA . GLU A 1 88 ? -3.564 -11.255 -8.372 1.00 91.75 88 GLU A CA 1
ATOM 664 C C . GLU A 1 88 ? -4.383 -10.112 -7.757 1.00 91.75 88 GLU A C 1
ATOM 666 O O . GLU A 1 88 ? -5.572 -9.979 -8.051 1.00 91.75 88 GLU A O 1
ATOM 671 N N . ASN A 1 89 ? -3.767 -9.291 -6.904 1.00 92.75 89 ASN A N 1
ATOM 672 C CA . ASN A 1 89 ? -4.405 -8.134 -6.281 1.00 92.75 89 ASN A CA 1
ATOM 673 C C . ASN A 1 89 ? -3.938 -6.797 -6.857 1.00 92.75 89 ASN A C 1
ATOM 675 O O . ASN A 1 89 ? -4.464 -5.768 -6.446 1.00 92.75 89 ASN A O 1
ATOM 679 N N . CYS A 1 90 ? -3.006 -6.798 -7.812 1.00 94.44 90 CYS A N 1
ATOM 680 C CA . CYS A 1 90 ? -2.517 -5.569 -8.415 1.00 94.44 90 CYS A CA 1
ATOM 681 C C . CYS A 1 90 ? -3.648 -4.749 -9.034 1.00 94.44 90 CYS A C 1
ATOM 683 O O . CYS A 1 90 ? -4.536 -5.272 -9.706 1.00 94.44 90 CYS A O 1
ATOM 685 N N . TYR A 1 91 ? -3.592 -3.447 -8.772 1.00 94.44 91 TYR A N 1
ATOM 686 C CA . TYR A 1 91 ? -4.491 -2.400 -9.252 1.00 94.44 91 TYR A CA 1
ATOM 687 C C . TYR A 1 91 ? -5.938 -2.472 -8.793 1.00 94.44 91 TYR A C 1
ATOM 689 O O . TYR A 1 91 ? -6.703 -1.555 -9.091 1.00 94.44 91 TYR A O 1
ATOM 697 N N . LYS A 1 92 ? -6.311 -3.504 -8.038 1.00 93.88 92 LYS A N 1
ATOM 698 C CA . LYS A 1 92 ? -7.618 -3.556 -7.403 1.00 93.88 92 LYS A CA 1
ATOM 699 C C . LYS A 1 92 ? -7.694 -2.499 -6.311 1.00 93.88 92 LYS A C 1
ATOM 701 O O . LYS A 1 92 ? -6.711 -2.223 -5.618 1.00 93.88 92 LYS A O 1
ATOM 706 N N . CYS A 1 93 ? -8.881 -1.938 -6.146 1.00 93.12 93 CYS A N 1
ATOM 707 C CA . CYS A 1 93 ? -9.159 -1.056 -5.030 1.00 93.12 93 CYS A CA 1
ATOM 708 C C . CYS A 1 93 ? -9.652 -1.869 -3.832 1.00 93.12 93 CYS A C 1
ATOM 710 O O . CYS A 1 93 ? -10.337 -2.880 -3.984 1.00 93.12 93 CYS A O 1
ATOM 712 N N . MET A 1 94 ? -9.325 -1.414 -2.634 1.00 89.12 94 MET A N 1
ATOM 713 C CA . MET A 1 94 ? -9.777 -1.996 -1.380 1.00 89.12 94 MET A CA 1
ATOM 714 C C . MET A 1 94 ? -10.355 -0.887 -0.513 1.00 89.12 94 MET A C 1
ATOM 716 O O . MET A 1 94 ? -9.729 0.158 -0.340 1.00 89.12 94 MET A O 1
ATOM 720 N N . LYS A 1 95 ? -11.547 -1.127 0.036 1.00 90.38 95 LYS A N 1
ATOM 721 C CA . LYS A 1 95 ? -12.147 -0.270 1.053 1.00 90.38 95 LYS A CA 1
ATOM 722 C C . LYS A 1 95 ? -11.753 -0.801 2.422 1.00 90.38 95 LYS A C 1
ATOM 724 O O . LYS A 1 95 ? -11.978 -1.974 2.718 1.00 90.38 95 LYS A O 1
ATOM 729 N N . ILE A 1 96 ? -11.177 0.058 3.246 1.00 87.25 96 ILE A N 1
ATOM 730 C CA . ILE A 1 96 ? -10.703 -0.271 4.585 1.00 87.25 96 ILE A CA 1
ATOM 731 C C . ILE A 1 96 ? -11.472 0.595 5.566 1.00 87.25 96 ILE A C 1
ATOM 733 O O . ILE A 1 96 ? -11.409 1.817 5.494 1.00 87.25 96 ILE A O 1
ATOM 737 N N . THR A 1 97 ? -12.189 -0.041 6.482 1.00 86.44 97 THR A N 1
ATOM 738 C CA . THR A 1 97 ? -12.989 0.627 7.505 1.00 86.44 97 THR A CA 1
ATOM 739 C C . THR A 1 97 ? -12.400 0.333 8.877 1.00 86.44 97 THR A C 1
ATOM 741 O O . THR A 1 97 ? -12.180 -0.825 9.248 1.00 86.44 97 THR A O 1
ATOM 744 N N . ASN A 1 98 ? -12.165 1.386 9.654 1.00 82.69 98 ASN A N 1
ATOM 745 C CA . ASN A 1 98 ? -11.697 1.281 11.029 1.00 82.69 98 ASN A CA 1
ATOM 746 C C . ASN A 1 98 ? -12.785 0.625 11.902 1.00 82.69 98 ASN A C 1
ATOM 748 O O . ASN A 1 98 ? -13.932 1.070 11.892 1.00 82.69 98 ASN A O 1
ATOM 752 N N . ASN A 1 99 ? -12.471 -0.432 12.670 1.00 79.88 99 ASN A N 1
ATOM 753 C CA . ASN A 1 99 ? -13.517 -1.096 13.462 1.00 79.88 99 ASN A CA 1
ATOM 754 C C . ASN A 1 99 ? -13.964 -0.306 14.686 1.00 79.88 99 ASN A C 1
ATOM 756 O O . ASN A 1 99 ? -15.101 -0.501 15.102 1.00 79.88 99 ASN A O 1
ATOM 760 N N . LYS A 1 100 ? -13.118 0.577 15.225 1.00 81.69 100 LYS A N 1
ATOM 761 C CA . LYS A 1 100 ? -13.473 1.444 16.355 1.00 81.69 100 LYS A CA 1
ATOM 762 C C . LYS A 1 100 ? -14.348 2.607 15.924 1.00 81.69 100 LYS A C 1
ATOM 764 O O . LYS A 1 100 ? -15.289 2.964 16.619 1.00 81.69 100 LYS A O 1
ATOM 769 N N . ASN A 1 101 ? -14.055 3.181 14.762 1.00 83.81 101 ASN A N 1
ATOM 770 C CA . ASN A 1 101 ? -14.851 4.255 14.190 1.00 83.81 101 ASN A CA 1
ATOM 771 C C . ASN A 1 101 ? -15.214 3.927 12.744 1.00 83.81 101 ASN A C 1
ATOM 773 O O . ASN A 1 101 ? -14.467 4.234 11.821 1.00 83.81 101 ASN A O 1
ATOM 777 N N . LYS A 1 102 ? -16.400 3.343 12.549 1.00 86.06 102 LYS A N 1
ATOM 778 C CA . LYS A 1 102 ? -16.894 2.920 11.230 1.00 86.06 102 LYS A CA 1
ATOM 779 C C . LYS A 1 102 ? -17.081 4.077 10.237 1.00 86.06 102 LYS A C 1
ATOM 781 O O . LYS A 1 102 ? -17.183 3.820 9.041 1.00 86.06 102 LYS A O 1
ATOM 786 N N . LYS A 1 103 ? -17.102 5.333 10.709 1.00 89.00 103 LYS A N 1
ATOM 787 C CA . LYS A 1 103 ? -17.120 6.526 9.846 1.00 89.00 103 LYS A CA 1
ATOM 788 C C . LYS A 1 103 ? -15.760 6.789 9.192 1.00 89.00 103 LYS A C 1
ATOM 790 O O . LYS A 1 103 ? -15.723 7.406 8.136 1.00 89.00 103 LYS A O 1
ATOM 795 N N . LEU A 1 104 ? -14.666 6.302 9.786 1.00 86.50 104 LEU A N 1
ATOM 796 C CA . LEU A 1 104 ? -13.329 6.373 9.197 1.00 86.50 104 LEU A CA 1
ATOM 797 C C . LEU A 1 104 ? -13.158 5.210 8.226 1.00 86.50 104 LEU A C 1
ATOM 799 O O . LEU A 1 104 ? -13.043 4.041 8.616 1.00 86.50 104 LEU A O 1
ATOM 803 N N . THR A 1 105 ? -13.206 5.544 6.945 1.00 90.44 105 THR A N 1
ATOM 804 C CA . THR A 1 105 ? -13.056 4.601 5.848 1.00 90.44 105 THR A CA 1
ATOM 805 C C . THR A 1 105 ? -12.160 5.214 4.791 1.00 90.44 105 THR A C 1
ATOM 807 O O . THR A 1 105 ? -12.371 6.350 4.384 1.00 90.44 105 THR A O 1
ATOM 810 N N . VAL A 1 106 ? -11.211 4.426 4.298 1.00 92.94 106 VAL A N 1
ATOM 811 C CA . VAL A 1 106 ? -10.321 4.811 3.208 1.00 92.94 106 VAL A CA 1
ATOM 812 C C . VAL A 1 106 ? -10.462 3.829 2.054 1.00 92.94 106 VAL A C 1
ATOM 814 O O . VAL A 1 106 ? -10.636 2.626 2.255 1.00 92.94 106 VAL A O 1
ATOM 817 N N . VAL A 1 107 ? -10.392 4.340 0.829 1.00 94.06 107 VAL A N 1
ATOM 818 C CA . VAL A 1 107 ? -10.272 3.517 -0.375 1.00 94.06 107 VAL A CA 1
ATOM 819 C C . VAL A 1 107 ? -8.851 3.659 -0.890 1.00 94.06 107 VAL A C 1
ATOM 821 O O . VAL A 1 107 ? -8.382 4.769 -1.126 1.00 94.06 107 VAL A O 1
ATOM 824 N N . VAL A 1 108 ? -8.170 2.531 -1.061 1.00 94.88 108 VAL A N 1
ATOM 825 C CA . VAL A 1 108 ? -6.785 2.489 -1.538 1.00 94.88 108 VAL A CA 1
ATOM 826 C C . VAL A 1 108 ? -6.661 1.597 -2.758 1.00 94.88 108 VAL A C 1
ATOM 828 O O . VAL A 1 108 ? -7.396 0.619 -2.897 1.00 94.88 108 VAL A O 1
ATOM 831 N N . LYS A 1 109 ? -5.698 1.899 -3.629 1.00 96.06 109 LYS A N 1
ATOM 832 C CA . LYS A 1 109 ? -5.296 1.009 -4.724 1.00 96.06 109 LYS A CA 1
ATOM 833 C C . LYS A 1 109 ? -4.139 0.122 -4.272 1.00 96.06 109 LYS A C 1
ATOM 835 O O . LYS A 1 109 ? -3.161 0.625 -3.721 1.00 96.06 109 LYS A O 1
ATOM 840 N N . ILE A 1 110 ? -4.217 -1.181 -4.528 1.00 95.88 110 ILE A N 1
ATOM 841 C CA . ILE A 1 110 ? -3.101 -2.090 -4.252 1.00 95.88 110 ILE A CA 1
ATOM 842 C C . ILE A 1 110 ? -2.090 -1.983 -5.391 1.00 95.88 110 ILE A C 1
ATOM 844 O O . ILE A 1 110 ? -2.405 -2.306 -6.537 1.00 95.88 110 ILE A O 1
ATOM 848 N N . VAL A 1 111 ? -0.884 -1.505 -5.098 1.00 96.38 111 VAL A N 1
ATOM 849 C CA . VAL A 1 111 ? 0.161 -1.278 -6.119 1.00 96.38 111 VAL A CA 1
ATOM 850 C C . VAL A 1 111 ? 1.469 -1.991 -5.806 1.00 96.38 111 VAL A C 1
ATOM 852 O O . VAL A 1 111 ? 2.363 -2.008 -6.650 1.00 96.38 111 VAL A O 1
ATOM 855 N N . ASP A 1 112 ? 1.575 -2.593 -4.623 1.00 96.19 112 ASP A N 1
ATOM 856 C CA . ASP A 1 112 ? 2.806 -3.220 -4.167 1.00 96.19 112 ASP A CA 1
ATOM 857 C C . ASP A 1 112 ? 2.563 -4.533 -3.403 1.00 96.19 112 ASP A C 1
ATOM 859 O O . ASP A 1 112 ? 1.437 -4.867 -3.006 1.00 96.19 112 ASP A O 1
ATOM 863 N N . LYS A 1 113 ? 3.632 -5.311 -3.224 1.00 94.06 113 LYS A N 1
ATOM 864 C CA . LYS A 1 113 ? 3.631 -6.600 -2.541 1.00 94.06 113 LYS A CA 1
ATOM 865 C C . LYS A 1 113 ? 4.291 -6.473 -1.173 1.00 94.06 113 LYS A C 1
ATOM 867 O O . LYS A 1 113 ? 5.500 -6.326 -1.059 1.00 94.06 113 LYS A O 1
ATOM 872 N N . CYS A 1 114 ? 3.507 -6.676 -0.119 1.00 91.94 114 CYS A N 1
ATOM 873 C CA . CYS A 1 114 ? 4.044 -6.737 1.238 1.00 91.94 114 CYS A CA 1
ATOM 874 C C . CYS A 1 114 ? 4.710 -8.103 1.489 1.00 91.94 114 CYS A C 1
ATOM 876 O O . CYS A 1 114 ? 4.023 -9.097 1.752 1.00 91.94 114 CYS A O 1
ATOM 878 N N . ALA A 1 115 ? 6.044 -8.164 1.423 1.00 87.31 115 ALA A N 1
ATOM 879 C CA . ALA A 1 115 ? 6.819 -9.396 1.624 1.00 87.31 115 ALA A CA 1
ATOM 880 C C . ALA A 1 115 ? 6.697 -9.964 3.052 1.00 87.31 115 ALA A C 1
ATOM 882 O O . ALA A 1 115 ? 6.694 -11.179 3.243 1.00 87.31 115 ALA A O 1
ATOM 883 N N . GLY A 1 116 ? 6.541 -9.091 4.052 1.00 85.69 116 GLY A N 1
ATOM 884 C CA . GLY A 1 116 ? 6.359 -9.474 5.455 1.00 85.69 116 GLY A CA 1
ATOM 885 C C . GLY A 1 116 ? 4.919 -9.832 5.840 1.00 85.69 116 GLY A C 1
ATOM 886 O O . GLY A 1 116 ? 4.676 -10.268 6.965 1.00 85.69 116 GLY A O 1
ATOM 887 N N . CYS A 1 117 ? 3.941 -9.655 4.952 1.00 86.19 117 CYS A N 1
ATOM 888 C CA . CYS A 1 117 ? 2.537 -9.889 5.273 1.00 86.19 117 CYS A CA 1
ATOM 889 C C . CYS A 1 117 ? 2.151 -11.365 5.083 1.00 86.19 117 CYS A C 1
ATOM 891 O O . CYS A 1 117 ? 2.701 -12.086 4.252 1.00 86.19 117 CYS A O 1
ATOM 893 N N . LYS A 1 118 ? 1.141 -11.830 5.829 1.00 84.38 118 LYS A N 1
ATOM 894 C CA . LYS A 1 118 ? 0.512 -13.133 5.568 1.00 84.38 118 LYS A CA 1
ATOM 895 C C . LYS A 1 118 ? -0.591 -12.961 4.520 1.00 84.38 118 LYS A C 1
ATOM 897 O O . LYS A 1 118 ? -1.422 -12.058 4.636 1.00 84.38 118 LYS A O 1
ATOM 902 N N . VAL A 1 119 ? -0.595 -13.825 3.500 1.00 84.19 119 VAL A N 1
ATOM 903 C CA . VAL A 1 119 ? -1.565 -13.784 2.389 1.00 84.19 119 VAL A CA 1
ATOM 904 C C . VAL A 1 119 ? -2.993 -13.797 2.927 1.00 84.19 119 VAL A C 1
ATOM 906 O O . VAL A 1 119 ? -3.330 -14.611 3.787 1.00 84.19 119 VAL A O 1
ATOM 909 N N . GLY A 1 120 ? -3.815 -12.868 2.431 1.00 77.50 120 GLY A N 1
ATOM 910 C CA . GLY A 1 120 ? -5.215 -12.714 2.830 1.00 77.50 120 GLY A CA 1
ATOM 911 C C . GLY A 1 120 ? -5.414 -12.262 4.275 1.00 77.50 120 GLY A C 1
ATOM 912 O O . GLY A 1 120 ? -6.533 -12.332 4.768 1.00 77.50 120 GLY A O 1
ATOM 913 N N . LYS A 1 121 ? -4.346 -11.848 4.973 1.00 78.25 121 LYS A N 1
ATOM 914 C CA . LYS A 1 121 ? -4.386 -11.523 6.400 1.00 78.25 121 LYS A CA 1
ATOM 915 C C . LYS A 1 121 ? -3.871 -10.125 6.752 1.00 78.25 121 LYS A C 1
ATOM 917 O O . LYS A 1 121 ? -4.256 -9.617 7.793 1.00 78.25 121 LYS A O 1
ATOM 922 N N . ALA A 1 122 ? -3.067 -9.474 5.922 1.00 79.94 122 ALA A N 1
ATOM 923 C CA . ALA A 1 122 ? -2.582 -8.129 6.225 1.00 79.94 122 ALA A CA 1
ATOM 924 C C . ALA A 1 122 ? -2.468 -7.250 4.976 1.00 79.94 122 ALA A C 1
ATOM 926 O O . ALA A 1 122 ? -2.283 -7.752 3.864 1.00 79.94 122 ALA A O 1
ATOM 927 N N . ILE A 1 123 ? -2.576 -5.946 5.216 1.00 88.25 123 ILE A N 1
ATOM 928 C CA . ILE A 1 123 ? -2.333 -4.861 4.272 1.00 88.25 123 ILE A CA 1
ATOM 929 C C . ILE A 1 123 ? -1.451 -3.817 4.961 1.00 88.25 123 ILE A C 1
ATOM 931 O O . ILE A 1 123 ? -1.659 -3.522 6.141 1.00 88.25 123 ILE A O 1
ATOM 935 N N . ASP A 1 124 ? -0.482 -3.298 4.220 1.00 91.19 124 ASP A N 1
ATOM 936 C CA . ASP A 1 124 ? 0.428 -2.236 4.636 1.00 91.19 124 ASP A CA 1
ATOM 937 C C . ASP A 1 124 ? 0.091 -0.969 3.846 1.00 91.19 124 ASP A C 1
ATOM 939 O O . ASP A 1 124 ? -0.062 -1.035 2.628 1.00 91.19 124 ASP A O 1
ATOM 943 N N . LEU A 1 125 ? -0.116 0.164 4.509 1.00 93.44 125 LEU A N 1
ATOM 944 C CA . LEU A 1 125 ? -0.617 1.388 3.876 1.00 93.44 125 LEU A CA 1
ATOM 945 C C . LEU A 1 125 ? 0.477 2.437 3.719 1.00 93.44 125 LEU A C 1
ATOM 947 O O . LEU A 1 125 ? 1.456 2.471 4.452 1.00 93.44 125 LEU A O 1
ATOM 951 N N . THR A 1 126 ? 0.305 3.378 2.807 1.00 93.62 126 THR A N 1
ATOM 952 C CA . THR A 1 126 ? 1.082 4.618 2.896 1.00 93.62 126 THR A CA 1
ATOM 953 C C . TH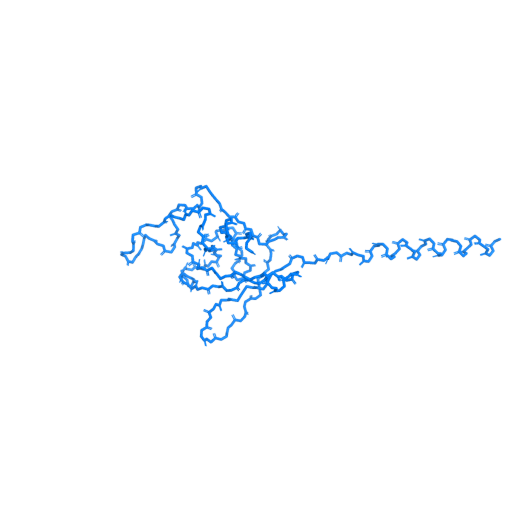R A 1 126 ? 0.616 5.464 4.090 1.00 93.62 126 THR A C 1
ATOM 955 O O . THR A 1 126 ? -0.552 5.391 4.485 1.00 93.62 126 THR A O 1
ATOM 958 N N . PRO A 1 127 ? 1.484 6.314 4.672 1.00 90.38 127 PRO A N 1
ATOM 959 C CA . PRO A 1 127 ? 1.139 7.139 5.828 1.00 90.38 127 PRO A CA 1
ATOM 960 C C . PRO A 1 127 ? -0.131 7.978 5.655 1.00 90.38 127 PRO A C 1
ATOM 962 O O . PRO A 1 127 ? -0.930 8.055 6.585 1.00 90.38 127 PRO A O 1
ATOM 965 N N . ALA A 1 128 ? -0.343 8.591 4.487 1.00 89.94 128 ALA A N 1
ATOM 966 C CA . ALA A 1 128 ? -1.562 9.357 4.222 1.00 89.94 128 ALA A CA 1
ATOM 967 C C . ALA A 1 128 ? -2.824 8.483 4.186 1.00 89.94 128 ALA A C 1
ATOM 969 O O . ALA A 1 128 ? -3.847 8.880 4.739 1.00 89.94 128 ALA A O 1
ATOM 970 N N . ALA A 1 129 ? -2.744 7.277 3.617 1.00 91.19 129 ALA A N 1
ATOM 971 C CA . ALA A 1 129 ? -3.855 6.330 3.632 1.00 91.19 129 ALA A CA 1
ATOM 972 C C . ALA A 1 129 ? -4.160 5.815 5.045 1.00 91.19 129 ALA A C 1
ATOM 974 O O . ALA A 1 129 ? -5.320 5.629 5.393 1.00 91.19 129 ALA A O 1
ATOM 975 N N . PHE A 1 130 ? -3.130 5.604 5.868 1.00 88.94 130 PHE A N 1
ATOM 976 C CA . PHE A 1 130 ? -3.289 5.102 7.232 1.00 88.94 130 PHE A CA 1
ATOM 977 C C . PHE A 1 130 ? -3.896 6.128 8.201 1.00 88.94 130 PHE A C 1
ATOM 979 O O . PHE A 1 130 ? -4.579 5.748 9.149 1.00 88.94 130 PHE A O 1
ATOM 986 N N . LYS A 1 131 ? -3.611 7.419 7.997 1.00 83.94 131 LYS A N 1
ATOM 987 C CA . LYS A 1 131 ? -4.066 8.516 8.871 1.00 83.94 131 LYS A CA 1
ATOM 988 C C . LYS A 1 131 ? -5.485 9.019 8.563 1.00 83.94 131 LYS A C 1
ATOM 990 O O . LYS A 1 131 ? -5.949 9.889 9.294 1.00 83.94 131 LYS A O 1
ATOM 995 N N . ASN A 1 132 ? -6.112 8.528 7.491 1.00 72.94 132 ASN A N 1
ATOM 996 C CA . ASN A 1 132 ? -7.466 8.907 7.064 1.00 72.94 132 ASN A CA 1
ATOM 997 C C . ASN A 1 132 ? -8.532 8.385 8.041 1.00 72.94 132 ASN A C 1
ATOM 999 O O . ASN A 1 132 ? -9.432 9.171 8.398 1.00 72.94 132 ASN A O 1
#

Organism: Absidia glauca (NCBI:txid4829)